Protein AF-U1PZN8-F1 (afdb_monomer_lite)

Sequence (153 aa):
MRRIESNEQEQSTSDSSDSKYRTVLCVDLNVDGTLAVTSTGTFIGNADEMNHRSREFEKTRGSIQQTGMRSAQLSIQSMNDREHHWMQDELYRASNQTLEAARENECTHIAFESLTDIWNQMAGAKRFHYGRSVTSTSTPSTKPRCSGLRSNR

pLDDT: mean 72.71, std 24.44, range [27.2, 97.12]

Secondary structure (DSSP, 8-state):
----------------TT-----EEEEEE-SSSEEEEETT--EEEEHHHHHHHHHHHHHHHHHHHTT-SHHHHHHHHHHHHHHHHHHHHHHHHHHHHHHHHHHHTT-SEEEE--THHHHHHHHHHT-S-------------------------

Radius of gyration: 29.22 Å; chains: 1; bounding box: 69×67×86 Å

Structure (mmCIF, N/CA/C/O backbone):
data_AF-U1PZN8-F1
#
_entry.id   AF-U1PZN8-F1
#
loop_
_atom_site.group_PDB
_atom_site.id
_atom_site.type_symbol
_atom_site.label_atom_id
_atom_site.label_alt_id
_atom_site.label_comp_id
_atom_site.label_asym_id
_atom_site.label_entity_id
_atom_site.label_seq_id
_atom_site.pdbx_PDB_ins_code
_atom_site.Cartn_x
_atom_site.Cartn_y
_atom_site.Cartn_z
_atom_site.occupancy
_atom_site.B_iso_or_equiv
_atom_site.auth_seq_id
_atom_site.auth_comp_id
_atom_site.auth_asym_id
_atom_site.auth_atom_id
_atom_site.pdbx_PDB_model_num
ATOM 1 N N . MET A 1 1 ? -15.891 -24.520 -32.398 1.00 40.31 1 MET A N 1
ATOM 2 C CA . MET A 1 1 ? -14.657 -23.878 -32.903 1.00 40.31 1 MET A CA 1
ATOM 3 C C . MET A 1 1 ? -15.018 -22.701 -33.806 1.00 40.31 1 MET A C 1
ATOM 5 O O . MET A 1 1 ? -15.508 -22.939 -34.899 1.00 40.31 1 MET A O 1
ATOM 9 N N . ARG A 1 2 ? -14.811 -21.464 -33.339 1.00 32.41 2 ARG A N 1
ATOM 10 C CA . ARG A 1 2 ? -14.620 -20.212 -34.112 1.00 32.41 2 ARG A CA 1
ATOM 11 C C . ARG A 1 2 ? -14.067 -19.199 -33.101 1.00 32.41 2 ARG A C 1
ATOM 13 O O . ARG A 1 2 ? -14.739 -18.926 -32.119 1.00 32.41 2 ARG A O 1
ATOM 20 N N . ARG A 1 3 ? -12.741 -19.072 -33.062 1.00 30.39 3 ARG A N 1
ATOM 21 C CA . ARG A 1 3 ? -11.904 -18.059 -33.737 1.00 30.39 3 ARG A CA 1
ATOM 22 C C . ARG A 1 3 ? -11.954 -16.742 -32.959 1.00 30.39 3 ARG A C 1
ATOM 24 O O . ARG A 1 3 ? -12.856 -15.942 -33.144 1.00 30.39 3 ARG A O 1
ATOM 31 N N . ILE A 1 4 ? -10.985 -16.619 -32.054 1.00 41.31 4 ILE A N 1
ATOM 32 C CA . ILE A 1 4 ? -10.590 -15.386 -31.375 1.00 41.31 4 ILE A CA 1
ATOM 33 C C . ILE A 1 4 ? -9.988 -14.479 -32.451 1.00 41.31 4 ILE A C 1
ATOM 35 O O . ILE A 1 4 ? -9.112 -14.921 -33.198 1.00 41.31 4 ILE A O 1
ATOM 39 N N . GLU A 1 5 ? -10.496 -13.259 -32.573 1.00 42.53 5 GLU A N 1
ATOM 40 C CA . GLU A 1 5 ? -9.869 -12.213 -33.377 1.00 42.53 5 GLU A CA 1
ATOM 41 C C . GLU A 1 5 ? -8.783 -11.561 -32.519 1.00 42.53 5 GLU A C 1
ATOM 43 O O . GLU A 1 5 ? -9.061 -10.861 -31.547 1.00 42.53 5 GLU A O 1
ATOM 48 N N . SER A 1 6 ? -7.533 -11.887 -32.841 1.00 40.88 6 SER A N 1
ATOM 49 C CA . SER A 1 6 ? -6.338 -11.264 -32.286 1.00 40.88 6 SER A CA 1
ATOM 50 C C . SER A 1 6 ? -6.237 -9.839 -32.828 1.00 40.88 6 SER A C 1
ATOM 52 O O . SER A 1 6 ? -6.021 -9.648 -34.022 1.00 40.88 6 SER A O 1
ATOM 54 N N . ASN A 1 7 ? -6.410 -8.840 -31.963 1.00 40.03 7 ASN A N 1
ATOM 55 C CA . ASN A 1 7 ? -6.132 -7.447 -32.297 1.00 40.03 7 ASN A CA 1
ATOM 56 C C . ASN A 1 7 ? -4.620 -7.212 -32.161 1.00 40.03 7 ASN A C 1
ATOM 58 O O . ASN A 1 7 ? -4.126 -6.867 -31.089 1.00 40.03 7 ASN A O 1
ATOM 62 N N . GLU A 1 8 ? -3.887 -7.488 -33.237 1.00 43.34 8 GLU A N 1
ATOM 63 C CA . GLU A 1 8 ? -2.471 -7.159 -33.387 1.00 43.34 8 GLU A CA 1
ATOM 64 C C . GLU A 1 8 ? -2.352 -5.636 -33.552 1.00 43.34 8 GLU A C 1
ATOM 66 O O . GLU A 1 8 ? -2.638 -5.091 -34.615 1.00 43.34 8 GLU A O 1
ATOM 71 N N . GLN A 1 9 ? -1.983 -4.920 -32.485 1.00 44.47 9 GLN A N 1
ATOM 72 C CA . GLN A 1 9 ? -1.581 -3.521 -32.617 1.00 44.47 9 GLN A CA 1
ATOM 73 C C . GLN A 1 9 ? -0.132 -3.467 -33.095 1.00 44.47 9 GLN A C 1
ATOM 75 O O . GLN A 1 9 ? 0.813 -3.692 -32.340 1.00 44.47 9 GLN A O 1
ATOM 80 N N . GLU A 1 10 ? -0.008 -3.201 -34.391 1.00 40.50 10 GLU A N 1
ATOM 81 C CA . GLU A 1 10 ? 1.227 -2.964 -35.120 1.00 40.50 10 GLU A CA 1
ATOM 82 C C . GLU A 1 10 ? 2.054 -1.849 -34.469 1.00 40.50 10 GLU A C 1
ATOM 84 O O . GLU A 1 10 ? 1.620 -0.708 -34.296 1.00 40.50 10 GLU A O 1
ATOM 89 N N . GLN A 1 11 ? 3.288 -2.200 -34.123 1.00 46.31 11 GLN A N 1
ATOM 90 C CA . GLN A 1 11 ? 4.293 -1.291 -33.608 1.00 46.31 11 GLN A CA 1
ATOM 91 C C . GLN A 1 11 ? 4.916 -0.513 -34.772 1.00 46.31 11 GLN A C 1
ATOM 93 O O . GLN A 1 11 ? 5.825 -0.995 -35.444 1.00 46.31 11 GLN A O 1
ATOM 98 N N . SER A 1 12 ? 4.438 0.708 -35.016 1.00 45.97 12 SER A N 1
ATOM 99 C CA . SER A 1 12 ? 5.083 1.628 -35.952 1.00 45.97 12 SER A CA 1
ATOM 100 C C . SER A 1 12 ? 6.331 2.239 -35.306 1.00 45.97 12 SER A C 1
ATOM 102 O O . SER A 1 12 ? 6.244 3.164 -34.497 1.00 45.97 12 SER A O 1
ATOM 104 N N . THR A 1 13 ? 7.504 1.718 -35.658 1.00 49.00 13 THR A N 1
ATOM 105 C CA . THR A 1 13 ? 8.803 2.314 -35.336 1.00 49.00 13 THR A CA 1
ATOM 106 C C . THR A 1 13 ? 9.056 3.511 -36.252 1.00 49.00 13 THR A C 1
ATOM 108 O O . THR A 1 13 ? 9.403 3.339 -37.420 1.00 49.00 13 THR A O 1
ATOM 111 N N . SER A 1 14 ? 8.878 4.730 -35.742 1.00 42.75 14 SER A N 1
ATOM 112 C CA . SER A 1 14 ? 9.399 5.939 -36.387 1.00 42.75 14 SER A CA 1
ATOM 113 C C . SER A 1 14 ? 10.708 6.349 -35.713 1.00 42.75 14 SER A C 1
ATOM 115 O O . SER A 1 14 ? 10.697 6.822 -34.575 1.00 42.75 14 SER A O 1
ATOM 117 N N . ASP A 1 15 ? 11.820 6.172 -36.425 1.00 51.78 15 ASP A N 1
ATOM 118 C CA . ASP A 1 15 ? 13.139 6.677 -36.050 1.00 51.78 15 ASP A CA 1
ATOM 119 C C . ASP A 1 15 ? 13.118 8.207 -35.910 1.00 51.78 15 ASP A C 1
ATOM 121 O O . ASP A 1 15 ? 13.001 8.948 -36.888 1.00 51.78 15 ASP A O 1
ATOM 125 N N . SER A 1 16 ? 13.260 8.685 -34.673 1.00 49.91 16 SER A N 1
ATOM 126 C CA . SER A 1 16 ? 13.599 10.069 -34.350 1.00 49.91 16 SER A CA 1
ATOM 127 C C . SER A 1 16 ? 14.772 10.055 -33.375 1.00 49.91 16 SER A C 1
ATOM 129 O O . SER A 1 16 ? 14.646 9.748 -32.190 1.00 49.91 16 SER A O 1
ATOM 131 N N . SER A 1 17 ? 15.955 10.343 -33.904 1.00 55.97 17 SER A N 1
ATOM 132 C CA . SER A 1 17 ? 17.216 10.401 -33.177 1.00 55.97 17 SER A CA 1
ATOM 133 C C . SER A 1 17 ? 17.309 11.672 -32.315 1.00 55.97 17 SER A C 1
ATOM 135 O O . SER A 1 17 ? 17.974 12.615 -32.726 1.00 55.97 17 SER A O 1
ATOM 137 N N . ASP A 1 18 ? 16.593 11.711 -31.183 1.00 53.44 18 ASP A N 1
ATOM 138 C CA . ASP A 1 18 ? 16.938 12.400 -29.908 1.00 53.44 18 ASP A CA 1
ATOM 139 C C . ASP A 1 18 ? 15.822 12.223 -28.845 1.00 53.44 18 ASP A C 1
ATOM 141 O O . ASP A 1 18 ? 15.473 13.133 -28.091 1.00 53.44 18 ASP A O 1
ATOM 145 N N . SER A 1 19 ? 15.192 11.047 -28.773 1.00 52.34 19 SER A N 1
ATOM 146 C CA . SER A 1 19 ? 14.316 10.708 -27.650 1.00 52.34 19 SER A CA 1
ATOM 147 C C . SER A 1 19 ? 15.086 9.813 -26.689 1.00 52.34 19 SER A C 1
ATOM 149 O O . SER A 1 19 ? 15.224 8.616 -26.936 1.00 52.34 19 SER A O 1
ATOM 151 N N . LYS A 1 20 ? 15.599 10.368 -25.585 1.00 60.03 20 LYS A N 1
ATOM 152 C CA . LYS A 1 20 ? 16.070 9.554 -24.450 1.00 60.03 20 LYS A CA 1
ATOM 153 C C . LYS A 1 20 ? 14.999 8.503 -24.148 1.00 60.03 20 LYS A C 1
ATOM 155 O O . LYS A 1 20 ? 13.878 8.89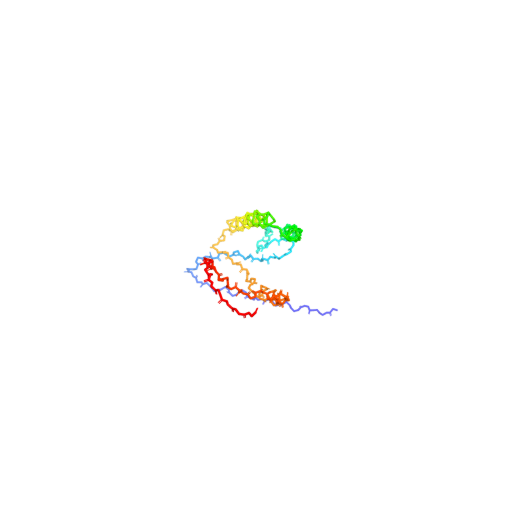3 -23.825 1.00 60.03 20 LYS A O 1
ATOM 160 N N . TYR A 1 21 ? 15.317 7.216 -24.296 1.00 64.62 21 TYR A N 1
ATOM 161 C CA . TYR A 1 21 ? 14.384 6.126 -24.015 1.00 64.62 21 TYR A CA 1
ATOM 162 C C . TYR A 1 21 ? 13.823 6.311 -22.599 1.00 64.62 21 TYR A C 1
ATOM 164 O O . TYR A 1 21 ? 14.570 6.308 -21.621 1.00 64.62 21 TYR A O 1
ATOM 172 N N . ARG A 1 22 ? 12.517 6.575 -22.491 1.00 81.31 22 ARG A N 1
ATOM 173 C CA . ARG A 1 22 ? 11.835 6.747 -21.206 1.00 81.31 22 ARG A CA 1
ATOM 174 C C . ARG A 1 22 ? 11.196 5.422 -20.833 1.00 81.31 22 ARG A C 1
ATOM 176 O O . ARG A 1 22 ? 10.141 5.085 -21.359 1.00 81.31 22 ARG A O 1
ATOM 183 N N . THR A 1 23 ? 11.826 4.690 -19.925 1.00 90.50 23 THR A N 1
ATOM 184 C CA . THR A 1 23 ? 11.223 3.495 -19.328 1.00 90.50 23 THR A CA 1
ATOM 185 C C . THR A 1 23 ? 10.247 3.926 -18.236 1.00 90.50 23 THR A C 1
ATOM 187 O O . THR A 1 23 ? 10.586 4.788 -17.414 1.00 90.50 23 THR A O 1
ATOM 190 N N . VAL A 1 24 ? 9.040 3.360 -18.250 1.00 93.94 24 VAL A N 1
ATOM 191 C CA . VAL A 1 24 ? 7.953 3.670 -17.313 1.00 93.94 24 VAL A CA 1
ATOM 192 C C . VAL A 1 24 ? 7.557 2.395 -16.572 1.00 93.94 24 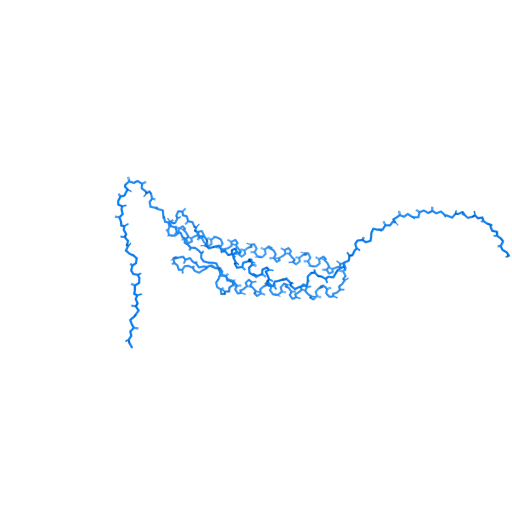VAL A C 1
ATOM 194 O O . VAL A 1 24 ? 7.273 1.386 -17.213 1.00 93.94 24 VAL A O 1
ATOM 197 N N . LEU A 1 25 ? 7.512 2.454 -15.240 1.00 95.62 25 LEU A N 1
ATOM 198 C CA . LEU A 1 25 ? 6.927 1.406 -14.406 1.00 95.62 25 LEU A CA 1
ATOM 199 C C . LEU A 1 25 ? 5.444 1.711 -14.203 1.00 95.62 25 LEU A C 1
ATOM 201 O O . LEU A 1 25 ? 5.115 2.728 -13.592 1.00 95.62 25 LEU A O 1
ATOM 205 N N . CYS A 1 26 ? 4.552 0.852 -14.685 1.00 95.19 26 CYS A N 1
ATOM 206 C CA . CYS A 1 26 ? 3.129 0.980 -14.369 1.00 95.19 26 CYS A CA 1
ATOM 207 C C . CYS A 1 26 ? 2.828 0.242 -13.060 1.00 95.19 26 CYS A C 1
ATOM 209 O O . CYS A 1 26 ? 3.362 -0.845 -12.839 1.00 95.19 26 CYS A O 1
ATOM 211 N N . VAL A 1 27 ? 1.984 0.824 -12.209 1.00 95.81 27 VAL A N 1
ATOM 212 C CA . VAL A 1 27 ? 1.585 0.285 -10.904 1.00 95.81 27 VAL A CA 1
ATOM 213 C C . VAL A 1 27 ? 0.061 0.260 -10.813 1.00 95.81 27 VAL A C 1
ATOM 215 O O . VAL A 1 27 ? -0.588 1.303 -10.886 1.00 95.81 27 VAL A O 1
ATOM 218 N N . ASP A 1 28 ? -0.471 -0.942 -10.643 1.00 93.19 28 ASP A N 1
ATOM 219 C CA . ASP A 1 28 ? -1.871 -1.271 -10.379 1.00 93.19 28 ASP A CA 1
ATOM 220 C C . ASP A 1 28 ? -2.097 -1.343 -8.860 1.00 93.19 28 ASP A C 1
ATOM 222 O O . ASP A 1 28 ? -1.271 -1.929 -8.158 1.00 93.19 28 ASP A O 1
ATOM 226 N N . LEU A 1 29 ? -3.150 -0.726 -8.325 1.00 91.81 29 LEU A N 1
ATOM 227 C CA . LEU A 1 29 ? -3.416 -0.600 -6.892 1.00 91.81 29 LEU A CA 1
ATOM 228 C C . LEU A 1 29 ? -4.659 -1.408 -6.510 1.00 91.81 29 LEU A C 1
ATOM 230 O O . LEU A 1 29 ? -5.774 -1.153 -6.942 1.00 91.81 29 LEU A O 1
ATOM 234 N N . ASN A 1 30 ? -4.499 -2.341 -5.586 1.00 91.19 30 ASN A N 1
ATOM 235 C CA . ASN A 1 30 ? -5.564 -3.268 -5.237 1.00 91.19 30 ASN A CA 1
ATOM 236 C C . ASN A 1 30 ? -6.090 -3.015 -3.819 1.00 91.19 30 ASN A C 1
ATOM 238 O O . ASN A 1 30 ? -5.398 -2.492 -2.941 1.00 91.19 30 ASN A O 1
ATOM 242 N N . VAL A 1 31 ? -7.361 -3.363 -3.603 1.00 87.94 31 VAL A N 1
ATOM 243 C CA . VAL A 1 31 ? -8.024 -3.250 -2.292 1.00 87.94 31 VAL A CA 1
ATOM 244 C C . VAL A 1 31 ? -8.069 -4.579 -1.543 1.00 87.94 31 VAL A C 1
ATOM 246 O O . VAL A 1 31 ? -8.406 -4.575 -0.364 1.00 87.94 31 VAL A O 1
ATOM 249 N N . ASP A 1 32 ? -7.732 -5.693 -2.189 1.00 88.62 32 ASP A N 1
ATOM 250 C CA . ASP A 1 32 ? -7.697 -7.052 -1.649 1.00 88.62 32 ASP A CA 1
ATOM 251 C C . ASP A 1 32 ? -6.480 -7.839 -2.169 1.00 88.62 32 ASP A C 1
ATOM 253 O O . ASP A 1 32 ? -5.870 -7.500 -3.181 1.00 88.62 32 ASP A O 1
ATOM 257 N N . GLY A 1 33 ? -6.071 -8.869 -1.426 1.00 93.88 33 GLY A N 1
ATOM 258 C CA . GLY A 1 33 ? -4.861 -9.635 -1.722 1.00 93.88 33 GLY A CA 1
ATOM 259 C C . GLY A 1 33 ? -3.584 -8.799 -1.582 1.00 93.88 33 GLY A C 1
ATOM 260 O O . GLY A 1 33 ? -3.154 -8.460 -0.476 1.00 93.88 33 GLY A O 1
ATOM 261 N N . THR A 1 34 ? -2.946 -8.486 -2.707 1.00 94.06 34 THR A N 1
ATOM 262 C CA . THR A 1 34 ? -1.735 -7.652 -2.772 1.00 94.06 34 THR A CA 1
ATOM 263 C C . THR A 1 34 ? -2.117 -6.172 -2.772 1.00 94.06 34 THR A C 1
ATOM 265 O O . THR A 1 34 ? -3.147 -5.818 -3.317 1.00 94.06 34 THR A O 1
ATOM 268 N N . LEU A 1 35 ? -1.312 -5.284 -2.181 1.00 94.00 35 LEU A N 1
ATOM 269 C CA . LEU A 1 35 ? -1.631 -3.847 -2.170 1.00 94.00 35 LEU A CA 1
ATOM 270 C C . LEU A 1 35 ? -1.384 -3.172 -3.528 1.00 94.00 35 LEU A C 1
ATOM 272 O O . LEU A 1 35 ? -2.150 -2.301 -3.930 1.00 94.00 35 LEU A O 1
ATOM 276 N N . ALA A 1 36 ? -0.323 -3.557 -4.233 1.00 94.56 36 ALA A N 1
ATOM 277 C CA . ALA A 1 36 ? -0.036 -3.062 -5.571 1.00 94.56 36 ALA A CA 1
ATOM 278 C C . ALA A 1 36 ? 0.708 -4.095 -6.426 1.00 94.56 36 ALA A C 1
ATOM 280 O O . ALA A 1 36 ? 1.473 -4.907 -5.905 1.00 94.56 36 ALA A O 1
ATOM 281 N N . VAL A 1 37 ? 0.515 -4.052 -7.742 1.00 95.62 37 VAL A N 1
ATOM 282 C CA . VAL A 1 37 ? 1.205 -4.912 -8.709 1.00 95.62 37 VAL A CA 1
ATOM 283 C C . VAL A 1 37 ? 1.852 -4.051 -9.783 1.00 95.62 37 VAL A C 1
ATOM 285 O O . VAL A 1 37 ? 1.230 -3.144 -10.327 1.00 95.62 37 VAL A O 1
ATOM 288 N N . THR A 1 38 ? 3.114 -4.313 -10.101 1.00 95.69 38 THR A N 1
ATOM 289 C CA . THR A 1 38 ? 3.832 -3.562 -11.136 1.00 95.69 38 THR A CA 1
ATOM 290 C C . THR A 1 38 ? 3.762 -4.253 -12.501 1.00 95.69 38 THR A C 1
ATOM 292 O O . THR A 1 38 ? 3.620 -5.473 -12.589 1.00 95.69 38 THR A O 1
ATOM 295 N N . SER A 1 39 ? 3.967 -3.506 -13.592 1.00 93.25 39 SER A N 1
ATOM 296 C CA . SER A 1 39 ? 4.071 -4.061 -14.957 1.00 93.25 39 SER A CA 1
ATOM 297 C C . SER A 1 39 ? 5.235 -5.038 -15.147 1.00 93.25 39 SER A C 1
ATOM 299 O O . SER A 1 39 ? 5.263 -5.778 -16.126 1.00 93.25 39 SER A O 1
ATOM 301 N N . THR A 1 40 ? 6.191 -5.053 -14.217 1.00 92.19 40 THR A N 1
ATOM 302 C CA . THR A 1 40 ? 7.314 -6.001 -14.172 1.00 92.19 40 THR A CA 1
ATOM 303 C C . THR A 1 40 ? 6.949 -7.308 -13.460 1.00 92.19 40 THR A C 1
ATOM 305 O O . THR A 1 40 ? 7.769 -8.220 -13.411 1.00 92.19 40 THR A O 1
ATOM 308 N N . GLY A 1 41 ? 5.731 -7.418 -12.917 1.00 92.94 41 GLY A N 1
ATOM 309 C CA . GLY A 1 41 ? 5.248 -8.589 -12.183 1.00 92.94 41 GLY A CA 1
ATOM 310 C C . GLY A 1 41 ? 5.616 -8.599 -10.698 1.00 92.94 41 GLY A C 1
ATOM 311 O O . GLY A 1 41 ? 5.561 -9.655 -10.069 1.00 92.94 41 GLY A O 1
ATOM 312 N N . THR A 1 42 ? 6.002 -7.455 -10.125 1.00 95.31 42 THR A N 1
ATOM 313 C CA . THR A 1 42 ? 6.327 -7.345 -8.697 1.00 95.31 42 THR A CA 1
ATOM 314 C C . THR A 1 42 ? 5.052 -7.128 -7.886 1.00 95.31 42 THR A C 1
ATOM 316 O O . THR A 1 42 ? 4.294 -6.198 -8.152 1.00 95.31 42 THR A O 1
ATOM 319 N N . PHE A 1 43 ? 4.839 -7.966 -6.871 1.00 96.31 43 PHE A N 1
ATOM 320 C CA . PHE A 1 43 ? 3.738 -7.854 -5.911 1.00 96.31 43 PHE A CA 1
ATOM 321 C C . PHE A 1 43 ? 4.208 -7.082 -4.676 1.00 96.31 43 PHE A C 1
ATOM 323 O O . PHE A 1 43 ? 5.218 -7.436 -4.069 1.00 96.31 43 PHE A O 1
ATOM 330 N N . ILE A 1 44 ? 3.481 -6.034 -4.303 1.00 95.94 44 ILE A N 1
ATOM 331 C CA . ILE A 1 44 ? 3.871 -5.072 -3.273 1.00 95.94 44 ILE A CA 1
ATOM 332 C C . ILE A 1 44 ? 2.797 -5.025 -2.190 1.00 95.94 44 ILE A C 1
ATOM 334 O O . ILE A 1 44 ? 1.625 -4.799 -2.479 1.00 95.94 44 ILE A O 1
ATOM 338 N N . GLY A 1 45 ? 3.209 -5.184 -0.931 1.00 94.62 45 GLY A N 1
ATOM 339 C CA . GLY A 1 45 ? 2.327 -5.087 0.238 1.00 94.62 45 GLY A CA 1
ATOM 340 C C . GLY A 1 45 ? 1.199 -6.132 0.303 1.00 94.62 45 GLY A C 1
ATOM 341 O O . GLY A 1 45 ? 1.074 -7.017 -0.542 1.00 94.62 45 GLY A O 1
ATOM 342 N N . ASN A 1 46 ? 0.370 -6.025 1.344 1.00 95.06 46 ASN A N 1
ATOM 343 C CA . ASN A 1 46 ? -0.729 -6.952 1.627 1.00 95.06 46 ASN A CA 1
ATOM 344 C C . ASN A 1 46 ? -1.995 -6.177 2.024 1.00 95.06 46 ASN A C 1
ATOM 346 O O . ASN A 1 46 ? -2.133 -5.720 3.162 1.00 95.06 46 ASN A O 1
ATOM 350 N N . ALA A 1 47 ? -2.927 -6.037 1.082 1.00 93.75 47 ALA A N 1
ATOM 351 C CA . ALA A 1 47 ? -4.181 -5.330 1.307 1.00 93.75 47 ALA A CA 1
ATOM 352 C C . ALA A 1 47 ? -5.107 -6.091 2.271 1.00 93.75 47 ALA A C 1
ATOM 354 O O . ALA A 1 47 ? -5.814 -5.473 3.070 1.00 93.75 47 ALA A O 1
ATOM 355 N N . ASP A 1 48 ? -5.069 -7.426 2.272 1.00 94.00 48 ASP A N 1
ATOM 356 C CA . ASP A 1 48 ? -5.893 -8.238 3.175 1.00 94.00 48 ASP A CA 1
ATOM 357 C C . ASP A 1 48 ? -5.507 -8.043 4.642 1.00 94.00 48 ASP A C 1
ATOM 359 O O . ASP A 1 48 ? -6.383 -7.926 5.507 1.00 94.00 48 ASP A O 1
ATOM 363 N N . GLU A 1 49 ? -4.209 -7.958 4.931 1.00 93.69 49 GLU A N 1
ATOM 364 C CA . GLU A 1 49 ? -3.699 -7.667 6.270 1.00 93.69 49 GLU A CA 1
ATOM 365 C C . GLU A 1 49 ? -4.101 -6.257 6.720 1.00 93.69 49 GLU A C 1
ATOM 367 O O . GLU A 1 49 ? -4.594 -6.080 7.841 1.00 93.69 49 GLU A O 1
ATOM 372 N N . MET A 1 50 ? -3.995 -5.269 5.826 1.00 93.44 50 MET A N 1
ATOM 373 C CA . MET A 1 50 ? -4.467 -3.901 6.066 1.00 93.44 50 MET A CA 1
ATOM 374 C C . MET A 1 50 ? -5.960 -3.837 6.361 1.00 93.44 50 MET A C 1
ATOM 376 O O . MET A 1 50 ? -6.378 -3.224 7.351 1.00 93.44 50 MET A O 1
ATOM 380 N N . ASN A 1 51 ? -6.770 -4.543 5.582 1.00 92.44 51 ASN A N 1
ATOM 381 C CA . ASN A 1 51 ? -8.206 -4.638 5.804 1.00 92.44 51 ASN A CA 1
ATOM 382 C C . ASN A 1 51 ? -8.548 -5.386 7.093 1.00 92.44 51 ASN A C 1
ATOM 384 O O . ASN A 1 51 ? -9.511 -5.046 7.785 1.00 92.44 51 ASN A O 1
ATOM 388 N N . HIS A 1 52 ? -7.801 -6.437 7.430 1.00 94.62 52 HIS A N 1
ATOM 389 C CA . HIS A 1 52 ? -7.979 -7.156 8.684 1.00 94.62 52 HIS A CA 1
ATOM 390 C C . HIS A 1 52 ? -7.698 -6.243 9.882 1.00 94.62 52 HIS A C 1
ATOM 392 O O . HIS A 1 52 ? -8.568 -6.083 10.738 1.00 94.62 52 HIS A O 1
ATOM 398 N N . ARG A 1 53 ? -6.548 -5.564 9.900 1.00 93.56 53 ARG A N 1
ATOM 399 C CA . ARG A 1 53 ? -6.175 -4.623 10.965 1.00 93.56 53 ARG A CA 1
ATOM 400 C C . ARG A 1 53 ? -7.164 -3.474 11.108 1.00 93.56 53 ARG A C 1
ATOM 402 O O . ARG A 1 53 ? -7.596 -3.195 12.224 1.00 93.56 53 ARG A O 1
ATOM 409 N N . SER A 1 54 ? -7.589 -2.878 9.998 1.00 91.62 54 SER A N 1
ATOM 410 C CA . SER A 1 54 ? -8.601 -1.811 9.994 1.00 91.62 54 SER A CA 1
ATOM 411 C C . SER A 1 54 ? -9.919 -2.275 10.629 1.00 91.62 54 SER A C 1
ATOM 413 O O . SER A 1 54 ? -10.522 -1.567 11.435 1.00 91.62 54 SER A O 1
ATOM 415 N N . ARG A 1 55 ? -10.354 -3.510 10.338 1.00 93.00 55 ARG A N 1
ATOM 416 C CA . ARG A 1 55 ? -11.549 -4.102 10.964 1.00 93.00 55 ARG A CA 1
ATOM 417 C C . ARG A 1 55 ? -11.379 -4.311 12.468 1.00 93.00 55 ARG A C 1
ATOM 419 O O . ARG A 1 55 ? -12.329 -4.078 13.211 1.00 93.00 55 ARG A O 1
ATOM 426 N N . GLU A 1 56 ? -10.204 -4.730 12.929 1.00 94.25 56 GLU A N 1
ATOM 427 C CA . GLU A 1 56 ? -9.935 -4.899 14.364 1.00 94.25 56 GLU A CA 1
ATOM 428 C C . GLU A 1 56 ? -9.940 -3.558 15.117 1.00 94.25 56 GLU A C 1
ATOM 430 O O . GLU A 1 56 ? -10.506 -3.467 16.213 1.00 94.25 56 GLU A O 1
ATOM 435 N N . PHE A 1 57 ? -9.394 -2.494 14.519 1.00 91.50 57 PHE A N 1
ATOM 436 C CA . PHE A 1 57 ? -9.487 -1.144 15.080 1.00 91.50 57 PHE A CA 1
ATOM 437 C C . PHE A 1 57 ? -10.935 -0.663 15.171 1.00 91.50 57 PHE A C 1
ATOM 439 O O . PHE A 1 57 ? -11.346 -0.177 16.227 1.00 91.50 57 PHE A O 1
ATOM 446 N N . GLU A 1 58 ? -11.732 -0.867 14.122 1.00 90.31 58 GLU A N 1
ATOM 447 C CA . GLU A 1 58 ? -13.138 -0.458 14.104 1.00 90.31 58 GLU A CA 1
ATOM 448 C C . GLU A 1 58 ? -13.983 -1.225 15.134 1.00 90.31 58 GLU A C 1
ATOM 450 O O . GLU A 1 58 ? -14.759 -0.621 15.878 1.00 90.31 58 GLU A O 1
ATOM 455 N N . LYS A 1 59 ? -13.777 -2.543 15.275 1.00 91.88 59 LYS A N 1
ATOM 456 C CA . LYS A 1 59 ? -14.413 -3.345 16.339 1.00 91.88 59 LYS A CA 1
ATOM 457 C C . LYS A 1 59 ? -14.067 -2.809 17.726 1.00 91.88 59 LYS A C 1
ATOM 459 O O . LYS A 1 59 ? -14.948 -2.629 18.569 1.00 91.88 59 LYS A O 1
ATOM 464 N N . THR A 1 60 ? -12.786 -2.530 17.954 1.00 89.75 60 THR A N 1
ATOM 465 C CA . THR A 1 60 ? -12.305 -2.020 19.241 1.00 89.75 60 THR A CA 1
ATOM 466 C C . THR A 1 60 ? -12.889 -0.630 19.526 1.00 89.75 60 THR A C 1
ATOM 468 O O . THR A 1 60 ? -13.336 -0.361 20.642 1.00 89.75 60 THR A O 1
ATOM 471 N N . ARG A 1 61 ? -12.977 0.239 18.510 1.00 89.19 61 ARG A N 1
ATOM 472 C CA . ARG A 1 61 ? -13.609 1.563 18.599 1.00 89.19 61 ARG A CA 1
ATOM 473 C C . ARG A 1 61 ? -15.088 1.452 18.970 1.00 89.19 61 ARG A C 1
ATOM 475 O O . ARG A 1 61 ? -15.521 2.138 19.896 1.00 89.19 61 ARG A O 1
ATOM 482 N N . GLY A 1 62 ? -15.832 0.549 18.329 1.00 87.00 62 GLY A N 1
ATOM 483 C CA . GLY A 1 62 ? -17.234 0.276 18.654 1.00 87.00 62 G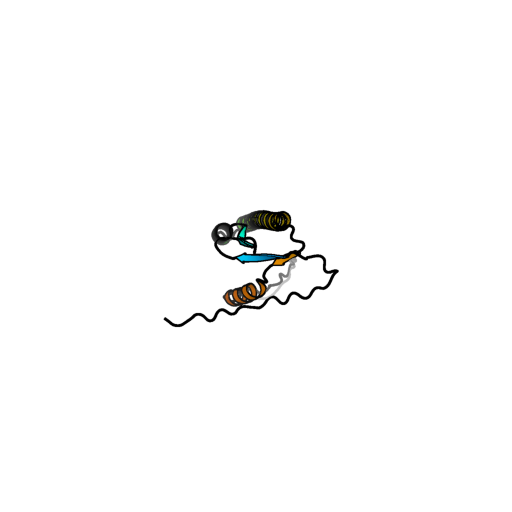LY A CA 1
ATOM 484 C C . GLY A 1 62 ? -17.432 -0.179 20.104 1.00 87.00 62 GLY A C 1
ATOM 485 O O . GLY A 1 62 ? -18.325 0.318 20.788 1.00 87.00 62 GLY A O 1
ATOM 486 N N . SER A 1 63 ? -16.556 -1.052 20.613 1.00 87.44 63 SER A N 1
ATOM 487 C CA . SER A 1 63 ? -16.605 -1.501 22.013 1.00 87.44 63 SER A CA 1
ATOM 488 C C . SER A 1 63 ? -16.326 -0.372 23.011 1.00 87.44 63 SER A C 1
ATOM 490 O O . SER A 1 63 ? -16.972 -0.299 24.055 1.00 87.44 63 SER A O 1
ATOM 492 N N . ILE A 1 64 ? -15.381 0.522 22.711 1.00 86.56 64 ILE A N 1
ATOM 493 C CA . ILE A 1 64 ? -15.012 1.620 23.615 1.00 86.56 64 ILE A CA 1
ATOM 494 C C . ILE A 1 64 ? -16.080 2.717 23.612 1.00 86.56 64 ILE A C 1
ATOM 496 O O . ILE A 1 64 ? -16.443 3.218 24.678 1.00 86.56 64 ILE A O 1
ATOM 500 N N . GLN A 1 65 ? -16.640 3.048 22.445 1.00 81.06 65 GLN A N 1
ATOM 501 C CA . GLN A 1 65 ? -17.702 4.052 22.319 1.00 81.06 65 GLN A CA 1
ATOM 502 C C . GLN A 1 65 ? -18.962 3.684 23.114 1.00 81.06 65 GLN A C 1
ATOM 504 O O . GLN A 1 65 ? -19.596 4.574 23.680 1.00 81.06 65 GLN A O 1
ATOM 509 N N . GLN A 1 66 ? -19.281 2.391 23.245 1.00 81.88 66 GLN A N 1
ATOM 510 C CA . GLN A 1 66 ? -20.407 1.920 24.064 1.00 81.88 66 GLN A CA 1
ATOM 511 C C . GLN A 1 66 ? -20.257 2.248 25.560 1.00 81.88 66 GLN A C 1
ATOM 513 O O . GLN A 1 66 ? -21.259 2.362 26.260 1.00 81.88 66 GLN A O 1
ATOM 518 N N . THR A 1 67 ? -19.030 2.454 26.055 1.00 81.69 67 THR A N 1
ATOM 519 C CA . THR A 1 67 ? -18.773 2.794 27.467 1.00 81.69 67 THR A CA 1
ATOM 520 C C . THR A 1 67 ? -19.201 4.232 27.813 1.00 81.69 67 THR A C 1
ATOM 522 O O . THR A 1 67 ? -19.500 4.520 28.968 1.00 81.69 67 THR A O 1
ATOM 525 N N . GLY A 1 68 ? -19.246 5.151 26.836 1.00 72.19 68 GLY A N 1
ATOM 526 C CA . GLY A 1 68 ? -19.828 6.496 26.994 1.00 72.19 68 GLY A CA 1
ATOM 527 C C . GLY A 1 68 ? -19.112 7.465 27.954 1.00 72.19 68 GLY A C 1
ATOM 528 O O . GLY A 1 68 ? -19.694 8.477 28.340 1.00 72.19 68 GLY A O 1
ATOM 529 N N . MET A 1 69 ? -17.867 7.189 28.361 1.00 85.12 69 MET A N 1
ATOM 530 C CA . MET A 1 69 ? -17.130 7.983 29.361 1.00 85.12 69 MET A CA 1
ATOM 531 C C . MET A 1 69 ? -15.998 8.836 28.765 1.00 85.12 69 MET A C 1
ATOM 533 O O . MET A 1 69 ? -15.468 8.551 27.694 1.00 85.12 69 MET A O 1
ATOM 537 N N . ARG A 1 70 ? -15.540 9.858 29.505 1.00 77.75 70 ARG A N 1
ATOM 538 C CA . ARG A 1 70 ? -14.385 10.694 29.107 1.00 77.75 70 ARG A CA 1
ATOM 539 C C . ARG A 1 70 ? -13.098 9.880 28.899 1.00 77.75 70 ARG A C 1
ATOM 541 O O . ARG A 1 70 ? -12.318 10.205 28.010 1.00 77.75 70 ARG A O 1
ATOM 548 N N . SER A 1 71 ? -12.883 8.825 29.686 1.00 83.44 71 SER A N 1
ATOM 549 C CA . SER A 1 71 ? -11.767 7.884 29.506 1.00 83.44 71 SER A CA 1
ATOM 550 C C . SER A 1 71 ? -11.837 7.160 28.160 1.00 83.44 71 SER A C 1
ATOM 552 O O . SER A 1 71 ? -10.818 7.037 27.489 1.00 83.44 71 SER A O 1
ATOM 554 N N . ALA A 1 72 ? -13.039 6.776 27.721 1.00 85.69 72 ALA A N 1
ATOM 555 C CA . ALA A 1 72 ? -13.262 6.149 26.423 1.00 85.69 72 ALA A CA 1
ATOM 556 C C . ALA A 1 72 ? -12.835 7.072 25.269 1.00 85.69 72 ALA A C 1
ATOM 558 O O . ALA A 1 72 ? -12.191 6.619 24.327 1.00 85.69 72 ALA A O 1
ATOM 559 N N . GLN A 1 73 ? -13.100 8.379 25.377 1.00 84.62 73 GLN A N 1
ATOM 560 C CA . GLN A 1 73 ? -12.681 9.351 24.363 1.00 84.62 73 GLN A CA 1
ATOM 561 C C . GLN A 1 73 ? -11.153 9.446 24.226 1.00 84.62 73 GLN A C 1
ATOM 563 O O . GLN A 1 73 ? -10.640 9.492 23.110 1.00 84.62 73 GLN A O 1
ATOM 568 N N . LEU A 1 74 ? -10.418 9.442 25.343 1.00 87.38 74 LEU A N 1
ATOM 569 C CA . LEU A 1 74 ? -8.949 9.449 25.322 1.00 87.38 74 LEU A CA 1
ATOM 570 C C . LEU A 1 74 ? -8.385 8.139 24.756 1.00 87.38 74 LEU A C 1
ATOM 572 O O . LEU A 1 74 ? -7.428 8.161 23.983 1.00 87.38 74 LEU A O 1
ATOM 576 N N . SER A 1 75 ? -9.003 7.000 25.084 1.00 89.00 75 SER A N 1
ATOM 577 C CA . SER A 1 75 ? -8.632 5.704 24.509 1.00 89.00 75 SER A CA 1
ATOM 578 C C . SER A 1 75 ? -8.838 5.667 22.993 1.00 89.00 75 SER A C 1
ATOM 580 O O . SER A 1 75 ? -7.966 5.172 22.284 1.00 89.00 75 SER A O 1
ATOM 582 N N . ILE A 1 76 ? -9.937 6.240 22.486 1.00 88.94 76 ILE A N 1
ATOM 583 C CA . ILE A 1 76 ? -10.203 6.342 21.042 1.00 88.94 76 ILE A CA 1
ATOM 584 C C . ILE A 1 76 ? -9.136 7.190 20.345 1.00 88.94 76 ILE A C 1
ATOM 586 O O . ILE A 1 76 ? -8.651 6.784 19.293 1.00 88.94 76 ILE A O 1
ATOM 590 N N . GLN A 1 77 ? -8.744 8.331 20.922 1.00 88.69 77 GLN A N 1
ATOM 591 C CA . GLN A 1 77 ? -7.691 9.183 20.350 1.00 88.69 77 GLN A CA 1
ATOM 592 C C . GLN A 1 77 ? -6.353 8.441 20.267 1.00 88.69 77 GLN A C 1
ATOM 594 O O . GLN A 1 77 ? -5.803 8.293 19.182 1.00 88.69 77 GLN A O 1
ATOM 599 N N . SER A 1 78 ? -5.897 7.858 21.380 1.00 88.56 78 SER A N 1
ATOM 600 C CA . SER A 1 78 ? -4.649 7.082 21.414 1.00 88.56 78 SER A CA 1
ATOM 601 C C . SER A 1 78 ? -4.662 5.868 20.474 1.00 88.56 78 SER A C 1
ATOM 603 O O . SER A 1 78 ? -3.619 5.425 19.989 1.00 88.56 78 SER A O 1
ATOM 605 N N . MET A 1 79 ? -5.830 5.270 20.238 1.00 89.88 79 MET A N 1
ATOM 606 C CA . MET A 1 79 ? -5.971 4.214 19.239 1.00 89.88 79 MET A CA 1
ATOM 607 C C . MET A 1 79 ? -5.886 4.744 17.814 1.00 89.88 79 MET A C 1
ATOM 609 O O . MET A 1 79 ? -5.228 4.107 17.002 1.00 89.88 79 MET A O 1
ATOM 613 N N . ASN A 1 80 ? -6.519 5.881 17.522 1.00 88.62 80 ASN A N 1
ATOM 614 C CA . ASN A 1 80 ? -6.470 6.500 16.201 1.00 88.62 80 ASN A CA 1
ATOM 615 C C . ASN A 1 80 ? -5.033 6.870 15.814 1.00 88.62 80 ASN A C 1
ATOM 617 O O . ASN A 1 80 ? -4.611 6.593 14.699 1.00 88.62 80 ASN A O 1
ATOM 621 N N . ASP A 1 81 ? -4.255 7.404 16.757 1.00 92.00 81 ASP A N 1
ATOM 622 C CA . ASP A 1 81 ? -2.847 7.735 16.516 1.00 92.00 81 ASP A CA 1
ATOM 623 C C . ASP A 1 81 ? -2.020 6.482 16.186 1.00 92.00 81 ASP A C 1
ATOM 625 O O . ASP A 1 81 ? -1.199 6.491 15.270 1.00 92.00 81 ASP A O 1
ATOM 629 N N . ARG A 1 82 ? -2.271 5.369 16.893 1.00 92.00 82 ARG A N 1
ATOM 630 C CA . ARG A 1 82 ? -1.615 4.081 16.613 1.00 92.00 82 ARG A CA 1
ATOM 631 C C . ARG A 1 82 ? -2.028 3.488 15.273 1.00 92.00 82 ARG A C 1
ATOM 633 O O . ARG A 1 82 ? -1.169 2.983 14.561 1.00 92.00 82 ARG A O 1
ATOM 640 N N . GLU A 1 83 ? -3.318 3.524 14.950 1.00 92.94 83 GLU A N 1
ATOM 641 C CA . GLU A 1 83 ? -3.839 3.072 13.657 1.00 92.94 83 GLU A CA 1
ATOM 642 C C . GLU A 1 83 ? -3.206 3.879 12.521 1.00 92.94 83 GLU A C 1
ATOM 644 O O . GLU A 1 83 ? -2.684 3.302 11.572 1.00 92.94 83 GLU A O 1
ATOM 649 N N . HIS A 1 84 ? -3.171 5.204 12.664 1.00 92.12 84 HIS A N 1
ATOM 650 C CA . HIS A 1 84 ? -2.589 6.102 11.679 1.00 92.12 84 HIS A CA 1
ATOM 651 C C . HIS A 1 84 ? -1.098 5.844 11.464 1.00 92.12 84 HIS A C 1
ATOM 653 O O . HIS A 1 84 ? -0.665 5.711 10.322 1.00 92.12 84 HIS A O 1
ATOM 659 N N . HIS A 1 85 ? -0.323 5.736 12.545 1.00 95.62 85 HIS A N 1
ATOM 660 C CA . HIS A 1 85 ? 1.110 5.470 12.451 1.00 95.62 85 HIS A CA 1
ATOM 661 C C . HIS A 1 85 ? 1.387 4.117 11.789 1.00 95.62 85 HIS A C 1
ATOM 663 O O . HIS A 1 85 ? 2.207 4.025 10.883 1.00 95.62 85 HIS A O 1
ATOM 669 N N . TRP A 1 86 ? 0.632 3.085 12.171 1.00 95.19 86 TRP A N 1
ATOM 670 C CA . TRP A 1 86 ? 0.755 1.767 11.562 1.00 95.19 86 TRP A CA 1
ATOM 671 C C . TRP A 1 86 ? 0.407 1.776 10.064 1.00 95.19 86 TRP A C 1
ATOM 673 O O . TRP A 1 86 ? 1.154 1.230 9.257 1.00 95.19 86 TRP A O 1
ATOM 683 N N . MET A 1 87 ? -0.685 2.440 9.668 1.00 92.75 87 MET A N 1
ATOM 684 C CA . MET A 1 87 ? -1.046 2.586 8.252 1.00 92.75 87 MET A CA 1
ATOM 685 C C . MET A 1 87 ? 0.028 3.337 7.461 1.00 92.75 87 MET A C 1
ATOM 687 O O . MET A 1 87 ? 0.335 2.958 6.333 1.00 92.75 87 MET A O 1
ATOM 691 N N . GLN A 1 88 ? 0.606 4.394 8.038 1.00 95.19 88 GLN A N 1
ATOM 692 C CA . GLN A 1 88 ? 1.704 5.127 7.412 1.00 95.19 88 GLN A CA 1
ATOM 693 C C . GLN A 1 88 ? 2.934 4.246 7.206 1.00 95.19 88 GLN A C 1
ATOM 695 O O . GLN A 1 88 ? 3.516 4.286 6.126 1.00 95.19 88 GLN A O 1
ATOM 700 N N . ASP A 1 89 ? 3.302 3.436 8.197 1.00 96.44 89 ASP A N 1
ATOM 701 C CA . ASP A 1 89 ? 4.447 2.531 8.097 1.00 96.44 89 ASP A CA 1
ATOM 702 C C . ASP A 1 89 ? 4.260 1.497 6.978 1.00 96.44 89 ASP A C 1
ATOM 704 O O . ASP A 1 89 ? 5.181 1.266 6.191 1.00 96.44 89 ASP A O 1
ATOM 708 N N . GLU A 1 90 ? 3.067 0.909 6.852 1.00 94.25 90 GLU A N 1
ATOM 709 C CA . GLU A 1 90 ? 2.767 -0.041 5.773 1.00 94.25 90 GLU A CA 1
ATOM 710 C C . GLU A 1 90 ? 2.800 0.628 4.391 1.00 94.25 90 GLU A C 1
ATOM 712 O O . GLU A 1 90 ? 3.423 0.112 3.458 1.00 94.25 90 GLU A O 1
ATOM 717 N N . LEU A 1 91 ? 2.223 1.826 4.258 1.00 94.12 91 LEU A N 1
ATOM 718 C CA . LEU A 1 91 ? 2.283 2.591 3.008 1.00 94.12 91 LEU A CA 1
ATOM 719 C C . LEU A 1 91 ? 3.710 3.027 2.661 1.00 94.12 91 LEU A C 1
ATOM 721 O O . LEU A 1 91 ? 4.089 3.030 1.488 1.00 94.12 91 LEU A O 1
ATOM 725 N N . TYR A 1 92 ? 4.521 3.363 3.661 1.00 96.25 92 TYR A N 1
ATOM 726 C CA . TYR A 1 92 ? 5.925 3.710 3.470 1.00 96.25 92 TYR A CA 1
ATOM 727 C C . TYR A 1 92 ? 6.729 2.506 2.966 1.00 96.25 92 TYR A C 1
ATOM 729 O O . TYR A 1 92 ? 7.508 2.626 2.018 1.00 96.25 92 TYR A O 1
ATOM 737 N N . ARG A 1 93 ? 6.497 1.317 3.538 1.00 96.56 93 ARG A N 1
ATOM 738 C CA . ARG A 1 93 ? 7.106 0.061 3.072 1.00 96.56 93 ARG A CA 1
ATOM 739 C C . ARG A 1 93 ? 6.721 -0.254 1.632 1.00 96.56 93 ARG A C 1
ATOM 741 O O . ARG A 1 93 ? 7.606 -0.541 0.828 1.00 96.56 93 ARG A O 1
ATOM 748 N N . ALA A 1 94 ? 5.438 -0.152 1.296 1.00 95.69 94 ALA A N 1
ATOM 749 C CA . ALA A 1 94 ? 4.950 -0.369 -0.064 1.00 95.69 94 ALA A CA 1
ATOM 750 C C . ALA A 1 94 ? 5.544 0.642 -1.062 1.00 95.69 94 ALA A C 1
ATOM 752 O O . ALA A 1 94 ? 5.978 0.274 -2.155 1.00 95.69 94 ALA A O 1
ATOM 753 N N . SER A 1 95 ? 5.643 1.911 -0.660 1.00 95.31 95 SER A N 1
ATOM 754 C CA . SER A 1 95 ? 6.254 2.963 -1.478 1.00 95.31 95 SER A CA 1
ATOM 755 C C . SER A 1 95 ? 7.726 2.663 -1.765 1.00 95.31 95 SER A C 1
ATOM 757 O O . SER A 1 95 ? 8.151 2.727 -2.915 1.00 95.31 95 SER A O 1
ATOM 759 N N . ASN A 1 96 ? 8.497 2.257 -0.753 1.00 97.12 96 ASN A N 1
ATOM 760 C CA . ASN A 1 96 ? 9.903 1.894 -0.941 1.00 97.12 96 ASN A CA 1
ATOM 761 C C . ASN A 1 96 ? 10.072 0.664 -1.835 1.00 97.12 96 ASN A C 1
ATOM 763 O O . ASN A 1 96 ? 10.946 0.663 -2.693 1.00 97.12 96 ASN A O 1
ATOM 767 N N . GLN A 1 97 ? 9.216 -0.352 -1.690 1.00 96.94 97 GLN A N 1
ATOM 768 C CA . GLN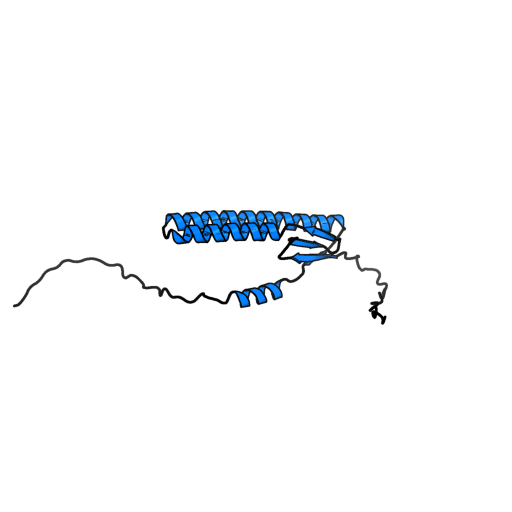 A 1 97 ? 9.215 -1.508 -2.595 1.00 96.94 97 GLN A CA 1
ATOM 769 C C . GLN A 1 97 ? 8.926 -1.096 -4.045 1.00 96.94 97 GLN A C 1
ATOM 771 O O . GLN A 1 97 ? 9.550 -1.611 -4.968 1.00 96.94 97 GLN A O 1
ATOM 776 N N . THR A 1 98 ? 8.035 -0.124 -4.250 1.00 95.31 98 THR A N 1
ATOM 777 C CA . THR A 1 98 ? 7.739 0.419 -5.586 1.00 95.31 98 THR A CA 1
ATOM 778 C C . THR A 1 98 ? 8.951 1.149 -6.169 1.00 95.31 98 THR A C 1
ATOM 780 O O . THR A 1 98 ? 9.272 0.982 -7.345 1.00 95.31 98 THR A O 1
ATOM 783 N N . LEU A 1 99 ? 9.650 1.940 -5.348 1.00 95.75 99 LEU A N 1
ATOM 784 C CA . LEU A 1 99 ? 10.868 2.639 -5.759 1.00 95.75 99 LEU A CA 1
ATOM 785 C C . LEU A 1 99 ? 12.006 1.670 -6.092 1.00 95.75 99 LEU A C 1
ATOM 787 O O . LEU A 1 99 ? 12.698 1.886 -7.085 1.00 95.75 99 LEU A O 1
ATOM 791 N N . GLU A 1 100 ? 12.185 0.604 -5.310 1.00 96.69 100 GLU A N 1
ATOM 792 C CA . GLU A 1 100 ? 13.187 -0.421 -5.620 1.00 96.69 100 GLU A CA 1
ATOM 793 C C . GLU A 1 100 ? 12.840 -1.164 -6.911 1.00 96.69 100 GLU A C 1
ATOM 795 O O . GLU A 1 100 ? 13.697 -1.273 -7.782 1.00 96.69 100 GLU A O 1
ATOM 800 N N . ALA A 1 101 ? 11.575 -1.543 -7.124 1.00 94.44 101 ALA A N 1
ATOM 801 C CA . ALA A 1 101 ? 11.148 -2.145 -8.389 1.00 94.44 101 ALA A CA 1
ATOM 802 C C . ALA A 1 101 ? 11.427 -1.222 -9.591 1.00 94.44 101 ALA A C 1
ATOM 804 O O . ALA A 1 101 ? 11.886 -1.677 -10.639 1.00 94.44 101 ALA A O 1
ATOM 805 N N . ALA A 1 102 ? 11.204 0.088 -9.449 1.00 95.31 102 ALA A N 1
ATOM 806 C CA . ALA A 1 102 ? 11.530 1.053 -10.497 1.00 95.31 102 ALA A CA 1
ATOM 807 C C . ALA A 1 102 ? 13.042 1.149 -10.734 1.00 95.31 102 ALA A C 1
ATOM 809 O O . ALA A 1 102 ? 13.484 1.205 -11.881 1.00 95.31 102 ALA A O 1
ATOM 810 N N . ARG A 1 103 ? 13.837 1.142 -9.663 1.00 95.75 103 ARG A N 1
ATOM 811 C CA . ARG A 1 103 ? 15.297 1.227 -9.728 1.00 95.75 103 ARG A CA 1
ATOM 812 C C . ARG A 1 103 ? 15.921 -0.014 -10.363 1.00 95.75 103 ARG A C 1
ATOM 814 O O . ARG A 1 103 ? 16.796 0.132 -11.209 1.00 95.75 103 ARG A O 1
ATOM 821 N N . GLU A 1 104 ? 15.459 -1.202 -9.986 1.00 95.56 104 GLU A N 1
ATOM 822 C CA . GLU A 1 104 ? 15.903 -2.490 -10.536 1.00 95.56 104 GLU A CA 1
ATOM 823 C C . GLU A 1 104 ? 15.640 -2.603 -12.042 1.00 95.56 104 GLU A C 1
ATOM 825 O O . GLU A 1 104 ? 16.410 -3.238 -12.755 1.00 95.56 104 GLU A O 1
ATOM 830 N N . ASN A 1 105 ? 14.583 -1.951 -12.531 1.00 93.56 105 ASN A N 1
ATOM 831 C CA . ASN A 1 105 ? 14.196 -1.948 -13.942 1.00 93.56 105 ASN A CA 1
ATOM 832 C C . ASN A 1 105 ? 14.613 -0.664 -14.681 1.00 93.56 105 ASN A C 1
ATOM 834 O O . ASN A 1 105 ? 14.096 -0.389 -15.764 1.00 93.56 105 ASN A O 1
ATOM 838 N N . GLU A 1 106 ? 15.495 0.152 -14.087 1.00 93.44 106 GLU A N 1
ATOM 839 C CA . GLU A 1 106 ? 16.003 1.413 -14.654 1.00 93.44 106 GLU A CA 1
ATOM 840 C C . GLU A 1 106 ? 14.885 2.344 -15.172 1.00 93.44 106 GLU A C 1
ATOM 842 O O . GLU A 1 106 ? 15.009 3.055 -16.175 1.00 93.44 106 GLU A O 1
ATOM 847 N N . CYS A 1 107 ? 13.746 2.335 -14.477 1.00 92.81 107 CYS A N 1
ATOM 848 C CA . CYS A 1 107 ? 12.583 3.126 -14.831 1.00 92.81 107 CYS A CA 1
ATOM 849 C C . CYS A 1 107 ? 12.819 4.598 -14.495 1.00 92.81 107 CYS A C 1
ATOM 851 O O . CYS A 1 107 ? 13.191 4.969 -13.384 1.00 92.81 107 CYS A O 1
ATOM 853 N N . THR A 1 108 ? 12.552 5.460 -15.471 1.00 93.31 108 THR A N 1
ATOM 854 C CA . THR A 1 108 ? 12.683 6.917 -15.327 1.00 93.31 108 THR A CA 1
ATOM 855 C C . THR A 1 108 ? 11.428 7.561 -14.745 1.00 93.31 108 THR A C 1
ATOM 857 O O . THR A 1 108 ? 11.496 8.658 -14.197 1.00 93.31 108 THR A O 1
ATOM 860 N N . HIS A 1 109 ? 10.279 6.898 -14.891 1.00 92.69 109 HIS A N 1
ATOM 861 C CA . HIS A 1 109 ? 8.975 7.371 -14.439 1.00 92.69 109 HIS A CA 1
ATOM 862 C C . HIS A 1 109 ? 8.187 6.207 -13.836 1.00 92.69 109 HIS A C 1
ATOM 864 O O . HIS A 1 109 ? 8.354 5.057 -14.246 1.00 92.69 109 HIS A O 1
ATOM 870 N N . ILE A 1 110 ? 7.297 6.523 -12.897 1.00 93.94 110 ILE A N 1
ATOM 871 C CA . ILE A 1 110 ? 6.334 5.584 -12.320 1.00 93.94 110 ILE A CA 1
ATOM 872 C C . ILE A 1 110 ? 4.943 6.140 -12.615 1.00 93.94 110 ILE A C 1
ATOM 874 O O . ILE A 1 110 ? 4.670 7.307 -12.327 1.00 93.94 110 ILE A O 1
ATOM 878 N N . ALA A 1 111 ? 4.086 5.325 -13.215 1.00 93.44 111 ALA A N 1
ATOM 879 C CA . ALA A 1 111 ? 2.697 5.650 -13.489 1.00 93.44 111 ALA A CA 1
ATOM 880 C C . ALA A 1 111 ? 1.804 4.808 -12.575 1.00 93.44 111 ALA A C 1
ATOM 882 O O . ALA A 1 111 ? 1.860 3.584 -12.620 1.00 93.44 111 ALA A O 1
ATOM 883 N N . PHE A 1 112 ? 0.985 5.466 -11.758 1.00 90.94 112 PHE A N 1
ATOM 884 C CA . PHE A 1 112 ? -0.028 4.807 -10.937 1.00 90.94 112 PHE A CA 1
ATOM 885 C C . PHE A 1 112 ? -1.372 4.847 -11.651 1.00 90.94 112 PHE A C 1
ATOM 887 O O . PHE A 1 112 ? -1.697 5.844 -12.306 1.00 90.94 112 PHE A O 1
ATOM 894 N N . GLU A 1 113 ? -2.173 3.802 -11.490 1.00 83.75 113 GLU A N 1
ATOM 895 C CA . GLU A 1 113 ? -3.579 3.894 -11.851 1.00 83.75 113 GLU A CA 1
ATOM 896 C C . GLU A 1 113 ? -4.334 4.900 -10.961 1.00 83.75 113 GLU A C 1
ATOM 898 O O . GLU A 1 113 ? -3.988 5.154 -9.802 1.00 83.75 113 GLU A O 1
ATOM 903 N N . SER A 1 114 ? -5.378 5.515 -11.518 1.00 76.19 114 SER A N 1
ATOM 904 C CA . SER A 1 114 ? -6.227 6.440 -10.771 1.00 76.19 114 SER A CA 1
ATOM 905 C C . SER A 1 114 ? -7.360 5.670 -10.109 1.00 76.19 114 SER A C 1
ATOM 907 O O . SER A 1 114 ? -8.356 5.344 -10.747 1.00 76.19 114 SER A O 1
ATOM 909 N N . LEU A 1 115 ? -7.272 5.480 -8.794 1.00 67.88 115 LEU A N 1
ATOM 910 C CA . LEU A 1 115 ? -8.378 4.928 -8.003 1.00 67.88 115 LEU A CA 1
ATOM 911 C C . LEU A 1 115 ? -9.537 5.920 -7.805 1.00 67.88 115 LEU A C 1
ATOM 913 O O . LEU A 1 115 ? -10.508 5.612 -7.112 1.00 67.88 115 LEU A O 1
ATOM 917 N N . THR A 1 116 ? -9.445 7.131 -8.361 1.00 60.12 116 THR A N 1
ATOM 918 C CA . THR A 1 116 ? -10.375 8.235 -8.079 1.00 60.12 116 THR A CA 1
ATOM 919 C C . THR A 1 116 ? -11.829 7.850 -8.371 1.00 60.12 116 THR A C 1
ATOM 921 O O . THR A 1 116 ? -12.728 8.183 -7.597 1.00 60.12 116 THR A O 1
ATOM 924 N N . ASP A 1 117 ? -12.058 7.071 -9.427 1.00 58.53 117 ASP A N 1
ATOM 925 C CA . ASP A 1 117 ? -13.393 6.613 -9.817 1.00 58.53 117 ASP A CA 1
ATOM 926 C C . ASP A 1 117 ? -13.966 5.563 -8.846 1.00 58.53 117 ASP A C 1
ATOM 928 O O . ASP A 1 117 ? -15.156 5.593 -8.522 1.00 58.53 117 ASP A O 1
ATOM 932 N N . ILE A 1 118 ? -13.111 4.714 -8.268 1.00 59.72 118 ILE A N 1
ATOM 933 C CA . ILE A 1 118 ? -13.487 3.710 -7.260 1.00 59.72 118 ILE A CA 1
ATOM 934 C C . ILE A 1 118 ? -13.837 4.390 -5.927 1.00 59.72 118 ILE A C 1
ATOM 936 O O . ILE A 1 118 ? -14.842 4.062 -5.288 1.00 59.72 118 ILE A O 1
ATOM 940 N N . TRP A 1 119 ? -13.066 5.403 -5.522 1.00 54.94 119 TRP A N 1
ATOM 941 C CA . TRP A 1 119 ? -13.364 6.201 -4.328 1.00 54.94 119 TRP A CA 1
ATOM 942 C C . TRP A 1 119 ? -14.691 6.961 -4.450 1.00 54.94 119 TRP A C 1
ATOM 944 O O . TRP A 1 119 ? -15.482 6.964 -3.500 1.00 54.94 119 TRP A O 1
ATOM 954 N N . ASN A 1 120 ? -14.983 7.539 -5.620 1.00 55.22 120 ASN A N 1
ATOM 955 C CA . ASN A 1 120 ? -16.260 8.206 -5.897 1.00 5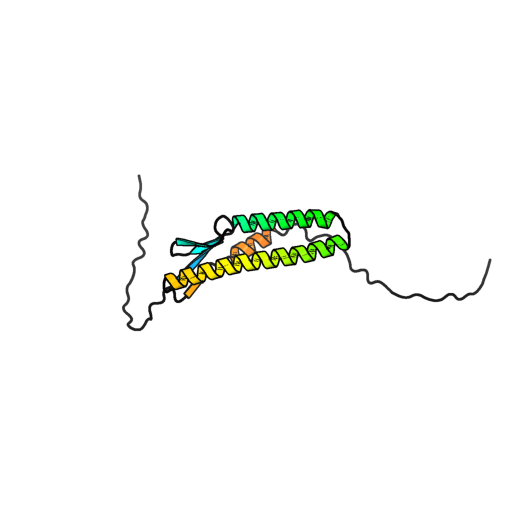5.22 120 ASN A CA 1
ATOM 956 C C . ASN A 1 120 ? -17.453 7.239 -5.789 1.00 55.22 120 ASN A C 1
ATOM 958 O O . ASN A 1 120 ? -18.497 7.586 -5.227 1.00 55.22 120 ASN A O 1
ATOM 962 N N . GLN A 1 121 ? -17.284 5.999 -6.251 1.00 52.94 121 GLN A N 1
ATOM 963 C CA . GLN A 1 121 ? -18.300 4.953 -6.152 1.00 52.94 121 GLN A CA 1
ATOM 964 C C . GLN A 1 121 ? -18.539 4.497 -4.699 1.00 52.94 121 GLN A C 1
ATOM 966 O O . GLN A 1 121 ? -19.688 4.363 -4.267 1.00 52.94 121 GLN A O 1
ATOM 971 N N . MET A 1 122 ? -17.481 4.326 -3.900 1.00 54.38 122 MET A N 1
ATOM 972 C CA . MET A 1 122 ? -17.599 3.954 -2.481 1.00 54.38 122 MET A CA 1
ATOM 973 C C . MET A 1 122 ? -18.170 5.080 -1.603 1.00 54.38 122 MET A C 1
ATOM 975 O O . MET A 1 122 ? -18.929 4.812 -0.666 1.00 54.38 122 MET A O 1
ATOM 979 N N . ALA A 1 123 ? -17.865 6.345 -1.912 1.00 48.22 123 ALA A N 1
ATOM 980 C CA . ALA A 1 123 ? -18.467 7.503 -1.249 1.00 48.22 123 ALA A CA 1
ATOM 981 C C . ALA A 1 123 ? -19.989 7.572 -1.482 1.00 48.22 123 ALA A C 1
ATOM 983 O O . ALA A 1 123 ? -20.739 7.942 -0.576 1.00 48.22 123 ALA A O 1
ATOM 984 N N . GLY A 1 124 ? -20.461 7.136 -2.656 1.00 42.00 124 GLY A N 1
ATOM 985 C CA . GLY A 1 124 ? -21.886 6.949 -2.945 1.00 42.00 124 GLY A CA 1
ATOM 986 C C . GLY A 1 124 ? -22.543 5.854 -2.094 1.00 42.00 124 GLY A C 1
ATOM 987 O O . GLY A 1 124 ? -23.677 6.028 -1.645 1.00 42.00 124 GLY A O 1
ATOM 988 N N . ALA A 1 125 ? -21.820 4.768 -1.799 1.00 47.03 125 ALA A N 1
ATOM 989 C CA . ALA A 1 125 ? -22.306 3.650 -0.984 1.00 47.03 125 ALA A CA 1
ATOM 990 C C . ALA A 1 125 ? -22.361 3.961 0.528 1.00 47.03 125 ALA A C 1
ATOM 992 O O . ALA A 1 125 ? -23.215 3.430 1.238 1.00 47.03 125 ALA A O 1
ATOM 993 N N . LYS A 1 126 ? -21.516 4.874 1.032 1.00 42.66 126 LYS A N 1
ATOM 994 C CA . LYS A 1 126 ? -21.529 5.345 2.435 1.00 42.66 126 LYS A CA 1
ATOM 995 C C . LYS A 1 126 ? -22.537 6.474 2.721 1.00 42.66 126 LYS A C 1
ATOM 997 O O . LYS A 1 126 ? -22.477 7.095 3.779 1.00 42.66 126 LYS A O 1
ATOM 1002 N N . ARG A 1 127 ? -23.516 6.731 1.844 1.00 35.50 127 ARG A N 1
ATOM 1003 C CA . ARG A 1 127 ? -24.594 7.718 2.089 1.00 35.50 127 ARG A CA 1
ATOM 1004 C C . ARG A 1 127 ? -25.724 7.229 3.010 1.00 35.50 127 ARG A C 1
ATOM 1006 O O . ARG A 1 127 ? -26.808 7.809 2.999 1.00 35.50 127 ARG A O 1
ATOM 1013 N N . PHE A 1 128 ? -25.488 6.222 3.850 1.00 37.00 128 PHE A N 1
ATOM 1014 C CA . PHE A 1 128 ? -26.442 5.802 4.876 1.00 37.00 128 PHE A CA 1
ATOM 1015 C C . PHE A 1 128 ? -26.007 6.285 6.271 1.00 37.00 128 PHE A C 1
ATOM 1017 O O . PHE A 1 128 ? -25.085 5.750 6.874 1.00 37.00 128 PHE A O 1
ATOM 1024 N N . HIS A 1 129 ? -26.757 7.277 6.771 1.00 39.56 129 HIS A N 1
ATOM 1025 C CA . HIS A 1 129 ? -26.841 7.756 8.161 1.00 39.56 129 HIS A CA 1
ATOM 1026 C C . HIS A 1 129 ? -25.715 8.656 8.709 1.00 39.56 129 HIS A C 1
ATOM 1028 O O . HIS A 1 129 ? -25.110 8.354 9.731 1.00 39.56 129 HIS A O 1
ATOM 1034 N N . TYR A 1 130 ? -25.572 9.869 8.162 1.00 31.34 130 TYR A N 1
ATOM 1035 C CA . TYR A 1 130 ? -25.281 11.039 9.009 1.00 31.34 130 TYR A CA 1
ATOM 1036 C C . TYR A 1 130 ? -26.538 11.904 9.088 1.00 31.34 130 TYR A C 1
ATOM 1038 O O . TYR A 1 130 ? -26.717 12.881 8.369 1.00 31.34 130 TYR A O 1
ATOM 1046 N N . GLY A 1 131 ? -27.485 11.449 9.902 1.00 35.09 131 GLY A N 1
ATOM 1047 C CA . GLY A 1 131 ? -28.805 12.049 10.008 1.00 35.09 131 GLY A CA 1
ATOM 1048 C C . GLY A 1 131 ? -29.424 11.806 11.371 1.00 35.09 131 GLY A C 1
ATOM 1049 O O . GLY A 1 131 ? -30.469 11.172 11.451 1.00 35.09 131 GLY A O 1
ATOM 1050 N N . ARG A 1 132 ? -28.795 12.310 12.443 1.00 27.20 132 ARG A N 1
ATOM 1051 C CA . ARG A 1 132 ? -29.526 12.703 13.658 1.00 27.20 132 ARG A CA 1
ATOM 1052 C C . ARG A 1 132 ? -28.747 13.720 14.504 1.00 27.20 132 ARG A C 1
ATOM 1054 O O . ARG A 1 132 ? -27.828 13.372 15.228 1.00 27.20 132 ARG A O 1
ATOM 1061 N N . SER A 1 133 ? -29.164 14.977 14.343 1.00 37.09 133 SER A N 1
ATOM 1062 C CA . SER A 1 133 ? -29.258 16.075 15.318 1.00 37.09 133 SER A CA 1
ATOM 1063 C C . SER A 1 133 ? -28.453 15.981 16.621 1.00 37.09 133 SER A C 1
ATOM 1065 O O . SER A 1 133 ? -28.783 15.171 17.482 1.00 37.09 133 SER A O 1
ATOM 1067 N N . VAL A 1 134 ? -27.573 16.965 16.845 1.00 40.47 134 VAL A N 1
ATOM 1068 C CA . VAL A 1 134 ? -27.655 17.771 18.072 1.00 40.47 134 VAL A CA 1
ATOM 1069 C C . VAL A 1 134 ? -27.404 19.235 17.706 1.00 40.47 134 VAL A C 1
ATOM 1071 O O . VAL A 1 134 ? -26.288 19.649 17.407 1.00 40.47 134 VAL A O 1
ATOM 1074 N N . THR A 1 135 ? -28.481 20.012 17.682 1.00 36.50 135 THR A N 1
ATOM 1075 C CA . THR A 1 135 ? -28.466 21.475 17.682 1.00 36.50 135 THR A CA 1
ATOM 1076 C C . THR A 1 135 ? -27.616 21.997 18.834 1.00 36.50 135 THR A C 1
ATOM 1078 O O . THR A 1 135 ? -27.858 21.672 19.995 1.00 36.50 135 THR A O 1
ATOM 1081 N N . SER A 1 136 ? -26.654 22.849 18.498 1.00 31.91 136 SER A N 1
ATOM 1082 C CA . SER A 1 136 ? -25.889 23.683 19.414 1.00 31.91 136 SER A CA 1
ATOM 1083 C C . SER A 1 136 ? -26.836 24.548 20.250 1.00 31.91 136 SER A C 1
ATOM 1085 O O . SER A 1 136 ? -27.292 25.595 19.798 1.00 31.91 136 SER A O 1
ATOM 1087 N N . THR A 1 137 ? -27.149 24.143 21.479 1.00 36.28 137 THR A N 1
ATOM 1088 C CA . THR A 1 137 ? -27.687 25.080 22.467 1.00 36.28 137 THR A CA 1
ATOM 1089 C C . THR A 1 137 ? -26.513 25.809 23.098 1.00 36.28 137 THR A C 1
ATOM 1091 O O . THR A 1 137 ? -25.795 25.264 23.935 1.00 36.28 137 THR A O 1
ATOM 1094 N N . SER A 1 138 ? -26.319 27.052 22.669 1.00 33.34 138 SER A N 1
ATOM 1095 C CA . SER A 1 138 ? -25.546 28.057 23.387 1.00 33.34 138 SER A CA 1
ATOM 1096 C C . SER A 1 138 ? -26.000 28.121 24.848 1.00 33.34 138 SER A C 1
ATOM 1098 O O . SER A 1 138 ? -27.160 28.411 25.140 1.00 33.34 138 SER A O 1
ATOM 1100 N N . THR A 1 139 ? -25.082 27.867 25.770 1.00 41.16 139 THR A N 1
ATOM 1101 C CA . THR A 1 139 ? -25.243 28.161 27.196 1.00 41.16 139 THR A CA 1
ATOM 1102 C C . THR A 1 139 ? -25.269 29.673 27.429 1.00 41.16 139 THR A C 1
ATOM 1104 O O . THR A 1 139 ? -24.350 30.345 26.956 1.00 41.16 139 THR A O 1
ATOM 1107 N N . PRO A 1 140 ? -26.178 30.229 28.249 1.00 35.53 140 PRO A N 1
ATOM 1108 C CA . PRO A 1 140 ? -25.913 31.482 28.927 1.00 35.53 140 PRO A CA 1
ATOM 1109 C C . PRO A 1 140 ? -25.334 31.187 30.315 1.00 35.53 140 PRO A C 1
ATOM 1111 O O . PRO A 1 140 ? -26.014 30.731 31.233 1.00 35.53 140 PRO A O 1
ATOM 1114 N N . SER A 1 141 ? -24.038 31.457 30.447 1.00 42.50 141 SER A N 1
ATOM 1115 C CA . SER A 1 141 ? -23.376 31.708 31.724 1.00 42.50 141 SER A CA 1
ATOM 1116 C C . SER A 1 141 ? -23.849 33.057 32.265 1.00 42.50 141 SER A C 1
ATOM 1118 O O . SER A 1 141 ? -23.574 34.072 31.629 1.00 42.50 141 SER A O 1
ATOM 1120 N N . THR A 1 142 ? -24.551 33.080 33.406 1.00 38.19 142 THR A N 1
ATOM 1121 C CA . THR A 1 142 ? -24.377 34.080 34.488 1.00 38.19 142 THR A CA 1
ATOM 1122 C C . THR A 1 142 ? -25.298 33.792 35.689 1.00 38.19 142 THR A C 1
ATOM 1124 O O . THR A 1 142 ? -26.519 33.836 35.597 1.00 38.19 142 THR A O 1
ATOM 1127 N N . LYS A 1 143 ? -24.701 33.553 36.863 1.00 38.56 143 LYS A N 1
ATOM 1128 C CA . LYS A 1 143 ? -25.210 34.043 38.167 1.00 38.56 143 LYS A CA 1
ATOM 1129 C C . LYS A 1 14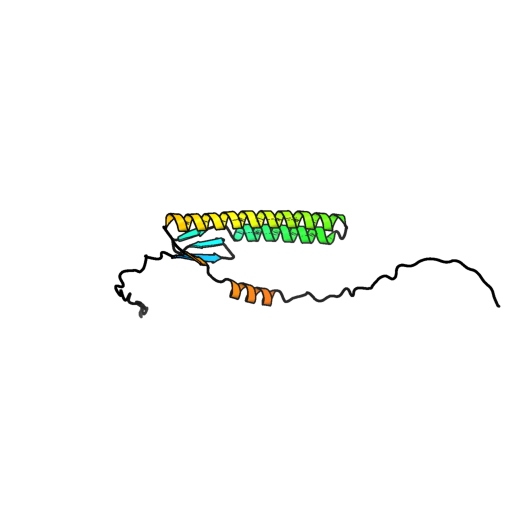3 ? -24.396 35.318 38.494 1.00 38.56 143 LYS A C 1
ATOM 1131 O O . LYS A 1 143 ? -23.311 35.415 37.920 1.00 38.56 143 LYS A O 1
ATOM 1136 N N . PRO A 1 144 ? -24.785 36.250 39.400 1.00 45.19 144 PRO A N 1
ATOM 1137 C CA . PRO A 1 144 ? -25.745 36.119 40.514 1.00 45.19 144 PRO A CA 1
ATOM 1138 C C . PRO A 1 144 ? -26.653 37.357 40.772 1.00 45.19 144 PRO A C 1
ATOM 1140 O O . PRO A 1 144 ? -26.375 38.447 40.287 1.00 45.19 144 PRO A O 1
ATOM 1143 N N . ARG A 1 145 ? -27.670 37.232 41.646 1.00 28.31 145 ARG A N 1
ATOM 1144 C CA . ARG A 1 145 ? -27.920 38.157 42.785 1.00 28.31 145 ARG A CA 1
ATOM 1145 C C . ARG A 1 145 ? -29.174 37.774 43.577 1.00 28.31 145 ARG A C 1
ATOM 1147 O O . ARG A 1 145 ? -30.255 37.645 43.018 1.00 28.31 145 ARG A O 1
ATOM 1154 N N . CYS A 1 146 ? -29.019 37.676 44.896 1.00 38.97 146 CYS A N 1
ATOM 1155 C CA . CYS A 1 146 ? -30.120 37.782 45.848 1.00 38.97 146 CYS A CA 1
ATOM 1156 C C . CYS A 1 146 ? -30.319 39.258 46.222 1.00 38.97 146 CYS A C 1
ATOM 1158 O O . CYS A 1 146 ? -29.407 39.893 46.744 1.00 38.97 146 CYS A O 1
ATOM 1160 N N . SER A 1 147 ? -31.522 39.766 45.979 1.00 39.09 147 SER A N 1
ATOM 1161 C CA . SER A 1 147 ? -32.164 40.914 46.636 1.00 39.09 147 SER A CA 1
ATOM 1162 C C . SER A 1 147 ? -33.650 40.744 46.303 1.00 39.09 147 SER A C 1
ATOM 1164 O O . SER A 1 147 ? -34.009 40.766 45.135 1.00 39.09 147 SER A O 1
ATOM 1166 N N . GLY A 1 148 ? -34.517 40.313 47.216 1.00 39.66 148 GLY A N 1
ATOM 1167 C CA . GLY A 1 148 ? -34.974 41.113 48.342 1.00 39.66 148 GLY A CA 1
ATOM 1168 C C . GLY A 1 148 ? -36.017 42.117 47.848 1.00 39.66 148 GLY A C 1
ATOM 1169 O O . GLY A 1 148 ? -35.611 43.118 47.274 1.00 39.66 148 GLY A O 1
ATOM 1170 N N . LEU A 1 149 ? -37.314 41.828 48.056 1.00 35.34 149 LEU A N 1
ATOM 1171 C CA . LEU A 1 149 ? -38.392 42.749 48.487 1.00 35.34 149 LEU A CA 1
ATOM 1172 C C . LEU A 1 149 ? -39.805 42.226 48.129 1.00 35.34 149 LEU A C 1
ATOM 1174 O O . LEU A 1 149 ? -40.151 42.080 46.965 1.00 35.34 149 LEU A O 1
ATOM 1178 N N . ARG A 1 150 ? -40.592 41.990 49.194 1.00 36.31 150 ARG A N 1
ATOM 1179 C CA . ARG A 1 150 ? -42.015 42.349 49.420 1.00 36.31 150 ARG A CA 1
ATOM 1180 C C . ARG A 1 150 ? -43.032 42.218 48.264 1.00 36.31 150 ARG A C 1
ATOM 1182 O O . ARG A 1 150 ? -42.988 42.984 47.316 1.00 36.31 150 ARG A O 1
ATOM 1189 N N . SER A 1 151 ? -44.114 41.464 48.497 1.00 41.16 151 SER A N 1
ATOM 1190 C CA . SER A 1 151 ? -45.399 41.959 49.061 1.00 41.16 151 SER A CA 1
ATOM 1191 C C . SER A 1 151 ? -46.629 41.239 48.486 1.00 41.16 151 SER A C 1
ATOM 1193 O O . SER A 1 151 ? -46.730 41.045 47.282 1.00 41.16 151 SER A O 1
ATOM 1195 N N . ASN A 1 152 ? -47.612 41.034 49.371 1.00 37.00 152 ASN A N 1
ATOM 1196 C CA . ASN A 1 152 ? -49.054 40.839 49.150 1.00 37.00 152 ASN A CA 1
ATOM 1197 C C . ASN A 1 152 ? -49.521 39.478 48.603 1.00 37.00 152 ASN A C 1
ATOM 1199 O O . ASN A 1 152 ? -49.651 39.295 47.396 1.00 37.00 152 ASN A O 1
ATOM 1203 N N . ARG A 1 153 ? -50.020 38.610 49.486 1.00 40.38 153 ARG A N 1
ATOM 1204 C CA . ARG A 1 153 ? -51.402 38.686 49.985 1.00 40.38 153 ARG A CA 1
ATOM 1205 C C . ARG A 1 153 ? -51.550 37.864 51.263 1.00 40.38 153 ARG A C 1
ATOM 1207 O O . ARG A 1 153 ? -50.748 36.921 51.424 1.00 40.38 153 ARG A O 1
#

Foldseek 3Di:
DDDDDDPDPDDDDDDDPPDPDAAEWEWEADQAQFGIAIPVGDTFAGNNVLVVVVVVLVVVLVVLVVVVDPVSVVVNVVSVVVNVVVVVVRVVRRVVSQVVVCVVVVHPYYHYDDCPVVVVVVVVVPPPDPDDDDDDDDDDDDDDDDDDDDDDD